Protein AF-D6X297-F1 (afdb_monomer)

Nearest PDB structures (foldseek):
  2a2p-assembly1_A  TM=9.333E-01  e=3.789E-08  Mus musculus
  2a4h-assembly1_A  TM=8.279E-01  e=1.085E-03  Drosophila melanogaster
  4a5p-assembly1_C  TM=3.947E-01  e=4.541E-01  Shigella flexneri 5a

pLDDT: mean 84.59, std 18.72, range [43.25, 98.44]

InterPro domains:
  IPR014912 Selenoprotein F/M domain [PF08806] (31-105)
  IPR036249 Thioredoxin-like superfamily [SSF52833] (21-111)
  IPR038219 Selenoprotein F/M, thioredoxin-like domain superfamily [G3DSA:3.40.30.50] (23-112)
  IPR039992 Selenoprotein F/M [PTHR13077] (7-103)

Radius of gyration: 24.4 Å; Cα contacts (8 Å, |Δi|>4): 158; chains: 1; bounding box: 84×28×59 Å

Sequence (112 aa):
MKICASLLVSCVAFLALASAEAANDSKIARARVESCPSCKLNRLPEVKAFIYEDLPKYDNTEFKKIQGAPPVLLFLNDADEIVEQHSLEKFSRQECNNLLKSKGFNIKNKEL

Structure (mmCIF, N/CA/C/O backbone):
data_AF-D6X297-F1
#
_entry.id   AF-D6X297-F1
#
loop_
_atom_site.group_PDB
_atom_site.id
_atom_site.type_symbol
_atom_site.label_atom_id
_atom_site.label_alt_id
_atom_site.label_comp_id
_atom_site.label_asym_id
_atom_site.label_entity_id
_atom_site.label_seq_id
_atom_site.pdbx_PDB_ins_code
_atom_site.Cartn_x
_atom_site.Cartn_y
_atom_site.Cartn_z
_atom_site.occupancy
_atom_site.B_iso_or_equiv
_atom_site.auth_seq_id
_atom_site.auth_comp_id
_atom_site.auth_asym_id
_atom_site.auth_atom_id
_atom_site.pdbx_PDB_model_num
ATOM 1 N N . MET A 1 1 ? 66.773 -6.725 -42.382 1.00 47.25 1 MET A N 1
ATOM 2 C CA . MET A 1 1 ? 65.898 -5.670 -41.821 1.00 47.25 1 MET A CA 1
ATOM 3 C C . MET A 1 1 ? 64.791 -5.352 -42.814 1.00 47.25 1 MET A C 1
ATOM 5 O O . MET A 1 1 ? 65.109 -4.802 -43.858 1.00 47.25 1 MET A O 1
ATOM 9 N N . LYS A 1 2 ? 63.546 -5.748 -42.511 1.00 44.97 2 LYS A N 1
ATOM 10 C CA . LYS A 1 2 ? 62.269 -5.157 -42.976 1.00 44.97 2 LYS A CA 1
ATOM 11 C C . LYS A 1 2 ? 61.109 -5.949 -42.347 1.00 44.97 2 LYS A C 1
ATOM 13 O O . LYS A 1 2 ? 60.516 -6.831 -42.943 1.00 44.97 2 LYS A O 1
ATOM 18 N N . ILE A 1 3 ? 61.012 -5.729 -41.039 1.00 51.84 3 ILE A N 1
ATOM 19 C CA . ILE A 1 3 ? 59.828 -5.545 -40.191 1.00 51.84 3 ILE A CA 1
ATOM 20 C C . ILE A 1 3 ? 58.490 -6.083 -40.753 1.00 51.84 3 ILE A C 1
ATOM 22 O O . ILE A 1 3 ? 57.949 -5.532 -41.704 1.00 51.84 3 ILE A O 1
ATOM 26 N N . CYS A 1 4 ? 58.005 -7.120 -40.058 1.00 44.53 4 CYS A N 1
ATOM 27 C CA . CYS A 1 4 ? 56.632 -7.458 -39.641 1.00 44.53 4 CYS A CA 1
ATOM 28 C C . CYS A 1 4 ? 55.520 -7.391 -40.703 1.00 44.53 4 CYS A C 1
ATOM 30 O O . CYS A 1 4 ? 55.069 -6.323 -41.092 1.00 44.53 4 CYS A O 1
ATOM 32 N N . ALA A 1 5 ? 55.033 -8.517 -41.230 1.00 43.25 5 ALA A N 1
ATOM 33 C CA . ALA A 1 5 ? 54.221 -9.506 -40.511 1.00 43.25 5 ALA A CA 1
ATOM 34 C C . ALA A 1 5 ? 53.128 -8.845 -39.653 1.00 43.25 5 ALA A C 1
ATOM 36 O O . ALA A 1 5 ? 53.383 -8.455 -38.522 1.00 43.25 5 ALA A O 1
ATOM 37 N N . SER A 1 6 ? 51.927 -8.798 -40.234 1.00 51.31 6 SER A N 1
ATOM 38 C CA . SER A 1 6 ? 50.695 -9.272 -39.593 1.00 51.31 6 SER A CA 1
ATOM 39 C C . SER A 1 6 ? 50.154 -8.473 -38.392 1.00 51.31 6 SER A C 1
ATOM 41 O O . SER A 1 6 ? 50.832 -8.257 -37.402 1.00 51.31 6 SER A O 1
ATOM 43 N N . LEU A 1 7 ? 48.852 -8.168 -38.447 1.00 48.91 7 LEU A N 1
ATOM 44 C CA . LEU A 1 7 ? 48.010 -7.615 -37.370 1.00 48.91 7 LEU A CA 1
ATOM 45 C C . LEU A 1 7 ? 48.150 -6.113 -37.063 1.00 48.91 7 LEU A C 1
ATOM 47 O O . LEU A 1 7 ? 48.500 -5.730 -35.955 1.00 48.91 7 LEU A O 1
ATOM 51 N N . LEU A 1 8 ? 47.726 -5.240 -37.978 1.00 49.09 8 LEU A N 1
ATOM 52 C CA . LEU A 1 8 ? 47.321 -3.871 -37.599 1.00 49.09 8 LEU A CA 1
ATOM 53 C C . LEU A 1 8 ? 46.041 -3.386 -38.308 1.00 49.09 8 LEU A C 1
ATOM 55 O O . LEU A 1 8 ? 45.801 -2.190 -38.410 1.00 49.09 8 LEU A O 1
ATOM 59 N N . VAL A 1 9 ? 45.182 -4.303 -38.772 1.00 52.22 9 VAL A N 1
ATOM 60 C CA . VAL A 1 9 ? 43.873 -3.959 -39.373 1.00 52.22 9 VAL A CA 1
ATOM 61 C C . VAL A 1 9 ? 42.757 -4.852 -38.816 1.00 52.22 9 VAL A C 1
ATOM 63 O O . VAL A 1 9 ? 42.010 -5.469 -39.561 1.00 52.22 9 VAL A O 1
ATOM 66 N N . SER A 1 10 ? 42.656 -4.991 -37.489 1.00 49.59 10 SER A N 1
ATOM 67 C CA . SER A 1 10 ? 41.527 -5.738 -36.894 1.00 49.59 10 SER A CA 1
ATOM 68 C C . SER A 1 10 ? 41.039 -5.255 -35.524 1.00 49.59 10 SER A C 1
ATOM 70 O O . SER A 1 10 ? 40.051 -5.787 -35.030 1.00 49.59 10 SER A O 1
ATOM 72 N N . CYS A 1 11 ? 41.650 -4.244 -34.899 1.00 45.78 11 CYS A N 1
ATOM 73 C CA . CYS A 1 11 ? 41.208 -3.802 -33.566 1.00 45.78 11 CYS A CA 1
ATOM 74 C C . CYS A 1 11 ? 40.098 -2.739 -33.565 1.00 45.78 11 CYS A C 1
ATOM 76 O O . CYS A 1 11 ? 39.732 -2.265 -32.497 1.00 45.78 11 CYS A O 1
ATOM 78 N N . VAL A 1 12 ? 39.534 -2.368 -34.721 1.00 51.66 12 VAL A N 1
ATOM 79 C CA . VAL A 1 12 ? 38.502 -1.310 -34.798 1.00 51.66 12 VAL A CA 1
ATOM 80 C C . VAL A 1 12 ? 37.075 -1.854 -34.974 1.00 51.66 12 VAL A C 1
ATOM 82 O O . VAL A 1 12 ? 36.148 -1.075 -35.139 1.00 51.66 12 VAL A O 1
ATOM 85 N N . ALA A 1 13 ? 36.861 -3.174 -34.933 1.00 53.62 13 ALA A N 1
ATOM 86 C CA . ALA A 1 13 ? 35.568 -3.766 -35.313 1.00 53.62 13 ALA A CA 1
ATOM 87 C C . ALA A 1 13 ? 34.861 -4.606 -34.234 1.00 53.62 13 ALA A C 1
ATOM 89 O O . ALA A 1 13 ? 33.809 -5.163 -34.521 1.00 53.62 13 ALA A O 1
ATOM 90 N N . PHE A 1 14 ? 35.387 -4.716 -33.008 1.00 51.69 14 PHE A N 1
ATOM 91 C CA . PHE A 1 14 ? 34.780 -5.587 -31.985 1.00 51.69 14 PHE A CA 1
ATOM 92 C C . PHE A 1 14 ? 34.786 -5.020 -30.559 1.00 51.69 14 PHE A C 1
ATOM 94 O O . PHE A 1 14 ? 34.788 -5.767 -29.588 1.00 51.69 14 PHE A O 1
ATOM 101 N N . LEU A 1 15 ? 34.686 -3.699 -30.402 1.00 52.53 15 LEU A N 1
ATOM 102 C CA . LEU A 1 15 ? 33.884 -3.187 -29.288 1.00 52.53 15 LEU A CA 1
ATOM 103 C C . LEU A 1 15 ? 32.499 -2.876 -29.843 1.00 52.53 15 LEU A C 1
ATOM 105 O O . LEU A 1 15 ? 32.123 -1.724 -30.040 1.00 52.53 15 LEU A O 1
ATOM 109 N N . ALA A 1 16 ? 31.751 -3.946 -30.128 1.00 57.09 16 ALA A N 1
ATOM 110 C CA . ALA A 1 16 ? 30.306 -3.858 -30.117 1.00 57.09 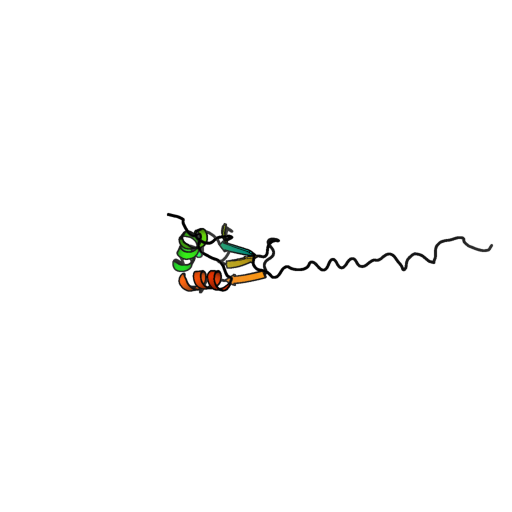16 ALA A CA 1
ATOM 111 C C . ALA A 1 16 ? 29.937 -3.422 -28.699 1.00 57.09 16 ALA A C 1
ATOM 113 O O . ALA A 1 16 ? 29.965 -4.212 -27.754 1.00 57.09 16 ALA A O 1
ATOM 114 N N . LEU A 1 17 ? 29.702 -2.122 -28.556 1.00 58.22 17 LEU A N 1
ATOM 115 C CA . LEU A 1 17 ? 29.014 -1.531 -27.431 1.00 58.22 17 LEU A CA 1
ATOM 116 C C . LEU A 1 17 ? 27.640 -2.201 -27.389 1.00 58.22 17 LEU A C 1
ATOM 118 O O . LEU A 1 17 ? 26.698 -1.766 -28.045 1.00 58.22 17 LEU A O 1
ATOM 122 N N . ALA A 1 18 ? 27.560 -3.320 -26.673 1.00 59.62 18 ALA A N 1
ATOM 123 C CA . ALA A 1 18 ? 26.308 -3.913 -26.260 1.00 59.62 18 ALA A CA 1
ATOM 124 C C . ALA A 1 18 ? 25.723 -2.979 -25.200 1.00 59.62 18 ALA A C 1
ATOM 126 O O . ALA A 1 18 ? 25.808 -3.233 -24.000 1.00 59.62 18 ALA A O 1
ATOM 127 N N . SER A 1 19 ? 25.157 -1.863 -25.652 1.00 59.12 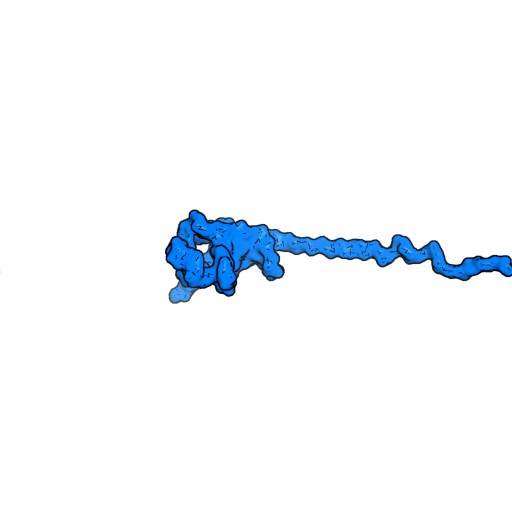19 SER A N 1
ATOM 128 C CA . SER A 1 19 ? 24.097 -1.210 -24.907 1.00 59.12 19 SER A CA 1
ATOM 129 C C . SER A 1 19 ? 22.936 -2.193 -24.929 1.00 59.12 19 SER A C 1
ATOM 131 O O . SER A 1 19 ? 22.103 -2.177 -25.828 1.00 59.12 19 SER A O 1
ATOM 133 N N . ALA A 1 20 ? 22.922 -3.123 -23.973 1.00 60.81 20 ALA A N 1
ATOM 134 C CA . ALA A 1 20 ? 21.667 -3.696 -23.541 1.00 60.81 20 ALA A CA 1
ATOM 135 C C . ALA A 1 20 ? 20.909 -2.514 -22.940 1.00 60.81 20 ALA A C 1
ATOM 137 O O . ALA A 1 20 ? 21.125 -2.142 -21.787 1.00 60.81 20 ALA A O 1
ATOM 138 N N . GLU A 1 21 ? 20.109 -1.846 -23.768 1.00 59.34 21 GLU A N 1
ATOM 139 C CA . GLU A 1 21 ? 19.027 -1.008 -23.288 1.00 59.34 21 GLU A CA 1
ATOM 140 C C . GLU A 1 21 ? 18.159 -1.954 -22.468 1.00 59.34 21 GLU A C 1
ATOM 142 O O . GLU A 1 21 ? 17.345 -2.704 -23.005 1.00 59.34 21 GLU A O 1
ATOM 147 N N . ALA A 1 22 ? 18.434 -2.010 -21.163 1.00 57.69 22 ALA A N 1
ATOM 148 C CA . ALA A 1 22 ? 17.511 -2.556 -20.198 1.00 57.69 22 ALA A CA 1
ATOM 149 C C . ALA A 1 22 ? 16.232 -1.763 -20.433 1.00 57.69 22 ALA A C 1
ATOM 151 O O . ALA A 1 22 ? 16.137 -0.588 -20.069 1.00 57.69 22 ALA A O 1
ATOM 152 N N . ALA A 1 23 ? 15.312 -2.362 -21.185 1.00 55.19 23 ALA A N 1
ATOM 153 C CA . ALA A 1 23 ? 13.976 -1.858 -21.361 1.00 55.19 23 ALA A CA 1
ATOM 154 C C . ALA A 1 23 ? 13.373 -1.898 -19.961 1.00 55.19 23 ALA A C 1
ATOM 156 O O . ALA A 1 23 ? 12.854 -2.926 -19.538 1.00 55.19 23 ALA A O 1
ATOM 157 N N . ASN A 1 24 ? 13.571 -0.813 -19.209 1.00 59.25 24 ASN A N 1
ATOM 158 C CA . ASN A 1 24 ? 12.952 -0.601 -17.917 1.00 59.25 24 ASN A CA 1
ATOM 159 C C . ASN A 1 24 ? 11.458 -0.628 -18.200 1.00 59.25 24 ASN A C 1
ATOM 161 O O . ASN A 1 24 ? 10.896 0.349 -18.707 1.00 59.25 24 ASN A O 1
ATOM 165 N N . ASP A 1 25 ? 10.838 -1.781 -17.966 1.00 64.19 25 ASP A N 1
ATOM 166 C CA . ASP A 1 25 ? 9.403 -1.904 -18.072 1.00 64.19 25 ASP A CA 1
ATOM 167 C C . ASP A 1 25 ? 8.827 -1.010 -16.978 1.00 64.19 25 ASP A C 1
ATOM 169 O O . ASP A 1 25 ? 8.898 -1.305 -15.787 1.00 64.19 25 ASP A O 1
ATOM 173 N N . SER A 1 26 ? 8.353 0.163 -17.388 1.00 80.62 26 SER A N 1
ATOM 174 C CA . SER A 1 26 ? 7.755 1.161 -16.497 1.00 80.62 26 SER A CA 1
ATOM 175 C C . SER A 1 26 ? 6.348 0.758 -16.057 1.00 80.62 26 SER A C 1
ATOM 177 O O . SER A 1 26 ? 5.696 1.475 -15.294 1.00 80.62 26 SER A O 1
ATOM 179 N N . LYS A 1 27 ? 5.853 -0.390 -16.529 1.00 93.75 27 LYS A N 1
ATOM 180 C CA . LYS A 1 27 ? 4.556 -0.917 -16.149 1.00 93.75 27 LYS A CA 1
ATOM 181 C C . LYS A 1 27 ? 4.591 -1.425 -14.712 1.00 93.75 27 LYS A C 1
ATOM 183 O O . LYS A 1 27 ? 5.313 -2.350 -14.357 1.00 93.75 27 LYS A O 1
ATOM 188 N N . ILE A 1 28 ? 3.738 -0.833 -13.886 1.00 96.50 28 ILE A N 1
ATOM 189 C CA . ILE A 1 28 ? 3.521 -1.278 -12.513 1.00 96.50 28 ILE A CA 1
ATOM 190 C C . ILE A 1 28 ? 2.820 -2.640 -12.546 1.00 96.50 28 ILE A C 1
ATOM 192 O O . ILE A 1 28 ? 1.752 -2.786 -13.143 1.00 96.50 28 ILE A O 1
ATOM 196 N N . ALA A 1 29 ? 3.422 -3.622 -11.885 1.00 96.06 29 ALA A N 1
ATOM 197 C CA . ALA A 1 29 ? 2.906 -4.982 -11.770 1.00 96.06 29 ALA A CA 1
ATOM 198 C C . ALA A 1 29 ? 2.553 -5.348 -10.322 1.00 96.06 29 ALA A C 1
ATOM 200 O O . ALA A 1 29 ? 1.591 -6.079 -10.078 1.00 96.06 29 ALA A O 1
ATOM 201 N N . ARG A 1 30 ? 3.319 -4.839 -9.349 1.00 97.19 30 ARG A N 1
ATOM 202 C CA . ARG A 1 30 ? 3.199 -5.187 -7.926 1.00 97.19 30 ARG A CA 1
ATOM 203 C C . ARG A 1 30 ? 3.318 -3.960 -7.035 1.00 97.19 30 ARG A C 1
ATOM 205 O O . ARG A 1 30 ? 3.880 -2.945 -7.437 1.00 97.19 30 ARG A O 1
ATOM 212 N N . ALA A 1 31 ? 2.804 -4.052 -5.812 1.00 98.12 31 ALA A N 1
ATOM 213 C CA . ALA A 1 31 ? 2.999 -3.021 -4.799 1.00 98.12 31 ALA A CA 1
ATOM 214 C C . ALA A 1 31 ? 3.539 -3.619 -3.497 1.00 98.12 31 ALA A C 1
ATOM 216 O O . ALA A 1 31 ? 3.004 -4.593 -2.975 1.00 98.12 31 ALA A O 1
ATOM 217 N N . ARG A 1 32 ? 4.590 -3.028 -2.934 1.00 98.44 32 ARG A N 1
ATOM 218 C CA . ARG A 1 32 ? 5.180 -3.462 -1.667 1.00 98.44 32 ARG A CA 1
ATOM 219 C C . ARG A 1 32 ? 5.155 -2.334 -0.660 1.00 98.44 32 ARG A C 1
ATOM 221 O O . ARG A 1 32 ? 5.673 -1.256 -0.925 1.00 98.44 32 ARG A O 1
ATOM 228 N N . VAL A 1 33 ? 4.609 -2.594 0.521 1.00 98.19 33 VAL A N 1
ATOM 229 C CA . VAL A 1 33 ? 4.803 -1.708 1.666 1.00 98.19 33 VAL A CA 1
ATOM 230 C C . VAL A 1 33 ? 6.016 -2.169 2.456 1.00 98.19 33 VAL A C 1
ATOM 232 O O . VAL A 1 33 ? 6.127 -3.343 2.802 1.00 98.19 33 VAL A O 1
ATOM 235 N N . GLU A 1 34 ? 6.901 -1.240 2.788 1.00 97.44 34 GLU A N 1
ATOM 236 C CA . GLU A 1 34 ? 8.028 -1.461 3.685 1.00 97.44 34 GLU A CA 1
ATOM 237 C C . GLU A 1 34 ? 7.857 -0.643 4.951 1.00 97.44 34 GLU A C 1
ATOM 239 O O . GLU A 1 34 ? 7.606 0.558 4.885 1.00 97.44 34 GLU A O 1
ATOM 244 N N . SER A 1 35 ? 7.966 -1.280 6.118 1.00 96.56 35 SER A N 1
ATOM 245 C CA . SER A 1 35 ? 7.980 -0.546 7.387 1.00 96.56 35 SER A CA 1
ATOM 246 C C . SER A 1 35 ? 8.469 -1.385 8.561 1.00 96.56 35 SER A C 1
ATOM 248 O O . SER A 1 35 ? 8.357 -2.616 8.558 1.00 96.56 35 SER A O 1
ATOM 250 N N . CYS A 1 36 ? 8.928 -0.716 9.621 1.00 94.38 36 CYS A N 1
ATOM 251 C CA . CYS A 1 36 ? 9.086 -1.360 10.919 1.00 94.38 36 CYS A CA 1
ATOM 252 C C . CYS A 1 36 ? 7.706 -1.706 11.510 1.00 94.38 36 CYS A C 1
ATOM 254 O O . CYS A 1 36 ? 6.903 -0.799 11.749 1.00 94.38 36 CYS A O 1
ATOM 256 N N . PRO A 1 37 ? 7.432 -2.980 11.847 1.00 87.75 37 PRO A N 1
ATOM 257 C CA . PRO A 1 37 ? 6.106 -3.417 12.289 1.00 87.75 37 PRO A CA 1
ATOM 258 C C . PRO A 1 37 ? 5.654 -2.795 13.621 1.00 87.75 37 PRO A C 1
ATOM 260 O O . PRO A 1 37 ? 4.454 -2.626 13.829 1.00 87.75 37 PRO A O 1
ATOM 263 N N . SER A 1 38 ? 6.601 -2.448 14.501 1.00 84.06 38 SER A N 1
ATOM 264 C CA . SER A 1 38 ? 6.327 -2.036 15.889 1.00 84.06 38 SER A CA 1
ATOM 265 C C . SER A 1 38 ? 6.900 -0.664 16.268 1.00 84.06 38 SER A C 1
ATOM 267 O O . SER A 1 38 ? 6.766 -0.246 17.415 1.00 84.06 38 SER A O 1
ATOM 269 N N . CYS A 1 39 ? 7.532 0.046 15.327 1.00 85.62 39 CYS A N 1
ATOM 270 C CA . CYS A 1 39 ? 8.137 1.356 15.577 1.00 85.62 39 CYS A CA 1
ATOM 271 C C . CYS A 1 39 ? 7.128 2.485 15.280 1.00 85.62 39 CYS A C 1
ATOM 273 O O . CYS A 1 39 ? 6.098 2.620 15.942 1.00 85.62 39 CYS A O 1
ATOM 275 N N . LYS A 1 40 ? 7.402 3.286 14.239 1.00 80.88 40 LYS A N 1
ATOM 276 C CA . LYS A 1 40 ? 6.585 4.422 13.798 1.00 80.88 40 LYS A CA 1
ATOM 277 C C . LYS A 1 40 ? 5.130 4.047 13.508 1.00 80.88 40 LYS A C 1
ATOM 279 O O . LYS A 1 40 ? 4.246 4.853 13.771 1.00 80.88 40 LYS A O 1
ATOM 284 N N . LEU A 1 41 ? 4.875 2.820 13.049 1.00 88.81 41 LEU A N 1
ATOM 285 C CA . LEU A 1 41 ? 3.534 2.350 12.700 1.00 88.81 41 LEU A CA 1
ATOM 286 C C . LEU A 1 41 ? 2.537 2.409 13.868 1.00 88.81 41 LEU A C 1
ATOM 288 O O . LEU A 1 41 ? 1.354 2.645 13.657 1.00 88.81 41 LEU A O 1
ATOM 292 N N . ASN A 1 42 ? 3.002 2.248 15.113 1.00 89.25 42 ASN A N 1
ATOM 293 C CA . ASN A 1 42 ? 2.131 2.338 16.290 1.00 89.25 42 ASN A CA 1
ATOM 294 C C . ASN A 1 42 ? 1.602 3.759 16.543 1.00 89.25 42 ASN A C 1
ATOM 296 O O . ASN A 1 42 ? 0.596 3.912 17.225 1.00 89.25 42 ASN A O 1
ATOM 300 N N . ARG A 1 43 ? 2.254 4.788 15.985 1.00 92.31 43 ARG A N 1
ATOM 301 C CA . ARG A 1 43 ? 1.802 6.188 16.045 1.00 92.31 43 ARG A CA 1
ATOM 302 C C . ARG A 1 43 ? 0.955 6.591 14.832 1.00 92.31 43 ARG A C 1
ATOM 304 O O . ARG A 1 43 ? 0.454 7.706 14.799 1.00 92.31 43 ARG A O 1
ATOM 311 N N . LEU A 1 44 ? 0.809 5.699 13.850 1.00 95.00 44 LEU A N 1
ATOM 312 C CA . LEU A 1 44 ? 0.088 5.916 12.596 1.00 95.00 44 LEU A CA 1
ATOM 313 C C . LEU A 1 44 ? -1.020 4.855 12.463 1.00 95.00 44 LEU A C 1
ATOM 315 O O . LEU A 1 44 ? -0.891 3.931 11.656 1.00 95.00 44 LEU A O 1
ATOM 319 N N . PRO A 1 45 ? -2.091 4.934 13.279 1.00 95.19 45 PRO A N 1
ATOM 320 C CA . PRO A 1 45 ? -3.109 3.886 13.359 1.00 95.19 45 PRO A CA 1
ATOM 321 C C . PRO A 1 45 ? -3.823 3.652 12.024 1.00 95.19 45 PRO A C 1
ATOM 323 O O . PRO A 1 45 ? -4.125 2.511 11.691 1.00 95.19 45 PRO A O 1
ATOM 326 N N . GLU A 1 46 ? -4.027 4.703 11.229 1.00 97.44 46 GLU A N 1
ATOM 327 C CA . GLU A 1 46 ? -4.653 4.595 9.91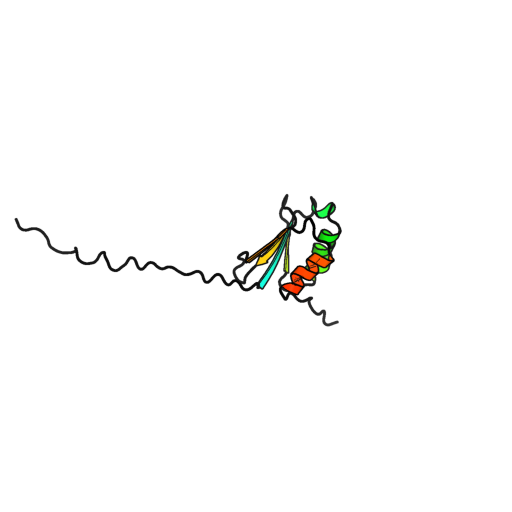1 1.00 97.44 46 GLU A CA 1
ATOM 328 C C . GLU A 1 46 ? -3.791 3.821 8.909 1.00 97.44 46 GLU A C 1
ATOM 330 O O . GLU A 1 46 ? -4.264 2.883 8.267 1.00 97.44 46 GLU A O 1
ATOM 335 N N . VAL A 1 47 ? -2.501 4.159 8.824 1.00 96.81 47 VAL A N 1
ATOM 336 C CA . VAL A 1 47 ? -1.531 3.456 7.972 1.00 96.81 47 VAL A CA 1
ATOM 337 C C . VAL A 1 47 ? -1.360 2.012 8.442 1.00 96.81 47 VAL A C 1
ATOM 339 O O . VAL A 1 47 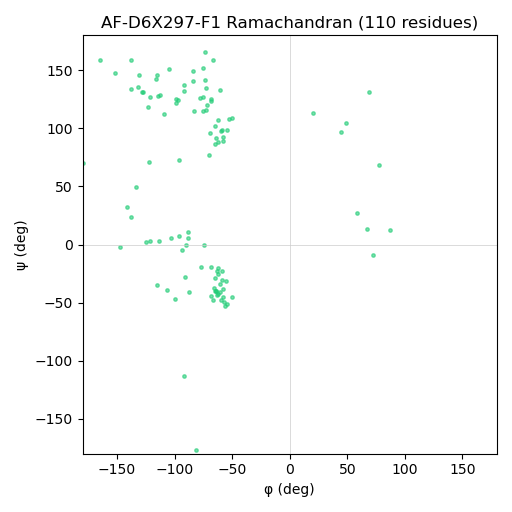? -1.303 1.091 7.630 1.00 96.81 47 VAL A O 1
ATOM 342 N N . LYS A 1 48 ? -1.327 1.789 9.761 1.00 96.25 48 LYS A N 1
ATOM 343 C CA . LYS A 1 48 ? -1.273 0.449 10.351 1.00 96.25 48 LYS A CA 1
ATOM 344 C C . LYS A 1 48 ? -2.490 -0.385 9.950 1.00 96.25 48 LYS A C 1
ATOM 346 O O . LYS A 1 48 ? -2.316 -1.520 9.514 1.00 96.25 48 LYS A O 1
ATOM 351 N N . ALA A 1 49 ? -3.693 0.173 10.062 1.00 97.00 49 ALA A N 1
ATOM 352 C CA . ALA A 1 49 ? -4.921 -0.506 9.663 1.00 97.00 49 ALA A CA 1
ATOM 353 C C . ALA A 1 49 ? -4.928 -0.812 8.159 1.00 97.00 49 ALA A C 1
ATOM 355 O O . ALA A 1 49 ? -5.231 -1.936 7.772 1.00 97.00 49 ALA A O 1
ATOM 356 N N . PHE A 1 50 ? -4.497 0.130 7.313 1.00 97.75 50 PHE A N 1
ATOM 357 C CA . PHE A 1 50 ? -4.313 -0.129 5.883 1.00 97.75 50 PHE A CA 1
ATOM 358 C C . PHE A 1 50 ? -3.391 -1.336 5.632 1.00 97.75 50 PHE A C 1
ATOM 360 O O . PHE A 1 50 ? -3.782 -2.263 4.929 1.00 97.75 50 PHE A O 1
ATOM 367 N N . ILE A 1 51 ? -2.201 -1.367 6.242 1.00 96.94 51 ILE A N 1
ATOM 368 C CA . ILE A 1 51 ? -1.204 -2.428 6.016 1.00 96.94 51 ILE A CA 1
ATOM 369 C C . ILE A 1 51 ? -1.700 -3.805 6.466 1.00 96.94 51 ILE A C 1
ATOM 371 O O . ILE A 1 51 ? -1.460 -4.792 5.775 1.00 96.94 51 ILE A O 1
ATOM 375 N N . TYR A 1 52 ? -2.345 -3.897 7.631 1.00 96.44 52 TYR A N 1
ATOM 376 C CA . TYR A 1 52 ? -2.717 -5.193 8.207 1.00 96.44 52 TYR A CA 1
ATOM 377 C C . TYR A 1 52 ? -4.109 -5.677 7.798 1.00 96.44 52 TYR A C 1
ATOM 379 O O . TYR A 1 52 ? -4.334 -6.885 7.772 1.00 96.44 52 TYR A O 1
ATOM 387 N N . GLU A 1 53 ? -5.038 -4.774 7.486 1.00 96.94 53 GLU A N 1
ATOM 388 C CA . GLU A 1 53 ? -6.424 -5.140 7.185 1.00 96.94 53 GLU A CA 1
ATOM 389 C C . GLU A 1 53 ? -6.757 -5.029 5.699 1.00 96.94 53 GLU A C 1
ATOM 391 O O . GLU A 1 53 ? -7.504 -5.863 5.194 1.00 96.94 53 GLU A O 1
ATOM 396 N N . ASP A 1 54 ? -6.255 -4.011 4.994 1.00 97.12 54 ASP A N 1
ATOM 397 C CA . ASP A 1 54 ? -6.671 -3.736 3.612 1.00 97.12 54 ASP A CA 1
ATOM 398 C C . ASP A 1 54 ? -5.685 -4.251 2.580 1.00 97.12 54 ASP A C 1
ATOM 400 O O . ASP A 1 54 ? -6.104 -4.917 1.638 1.00 97.12 54 ASP A O 1
ATOM 404 N N . LEU A 1 55 ? -4.390 -3.992 2.767 1.00 97.25 55 LEU A N 1
ATOM 405 C CA . LEU A 1 55 ? -3.341 -4.421 1.848 1.00 97.25 55 LEU A CA 1
ATOM 406 C C . LEU A 1 55 ? -3.446 -5.922 1.508 1.00 97.25 55 LEU A C 1
ATOM 408 O O . LEU A 1 55 ? -3.448 -6.233 0.324 1.00 97.25 55 LEU A O 1
ATOM 412 N N . PRO A 1 56 ? -3.663 -6.863 2.458 1.00 96.81 56 PRO A N 1
ATOM 413 C CA . PRO A 1 56 ? -3.767 -8.291 2.130 1.00 96.81 56 PRO A CA 1
ATOM 414 C C . PRO A 1 56 ? -4.939 -8.646 1.201 1.00 96.81 56 PRO A C 1
ATOM 416 O O . PRO A 1 56 ? -4.931 -9.711 0.570 1.00 96.81 56 PRO A O 1
ATOM 419 N N . LYS A 1 57 ? -5.950 -7.771 1.124 1.00 96.31 57 LYS A N 1
ATOM 420 C CA . LYS A 1 57 ? -7.124 -7.943 0.267 1.00 96.31 57 LYS A CA 1
ATOM 421 C C . LYS A 1 57 ? -6.826 -7.619 -1.194 1.00 96.31 57 LYS A C 1
ATOM 423 O O . LYS A 1 57 ? -7.594 -8.060 -2.036 1.00 96.31 57 LYS A O 1
ATOM 428 N N . TYR A 1 58 ? -5.766 -6.879 -1.511 1.00 96.44 58 TYR A N 1
ATOM 429 C CA . TYR A 1 58 ? -5.389 -6.601 -2.896 1.00 96.44 58 TYR A CA 1
ATOM 430 C C . TYR A 1 58 ? -4.552 -7.744 -3.483 1.00 96.44 58 TYR A C 1
ATOM 432 O O . TYR A 1 58 ? -3.824 -8.449 -2.772 1.00 96.44 58 TYR A O 1
ATOM 440 N N . ASP A 1 59 ? -4.680 -7.953 -4.791 1.00 94.88 59 ASP A N 1
ATOM 441 C CA . ASP A 1 59 ? -3.783 -8.827 -5.548 1.00 94.88 59 ASP A CA 1
ATOM 442 C C . ASP A 1 59 ? -2.430 -8.161 -5.777 1.00 94.88 59 ASP A C 1
ATOM 444 O O . ASP A 1 59 ? -2.336 -6.939 -5.854 1.00 94.88 59 ASP A O 1
ATOM 448 N N . ASN A 1 60 ? -1.373 -8.966 -5.904 1.00 95.50 60 ASN A N 1
ATOM 449 C CA . ASN A 1 60 ? -0.026 -8.484 -6.229 1.00 95.50 60 ASN A CA 1
ATOM 450 C C . ASN A 1 60 ? 0.542 -7.453 -5.234 1.00 95.50 60 ASN A C 1
ATOM 452 O O . ASN A 1 60 ? 1.395 -6.637 -5.593 1.00 95.50 60 ASN A O 1
ATOM 456 N N . THR A 1 61 ? 0.095 -7.502 -3.974 1.00 97.56 61 THR A N 1
ATOM 457 C CA . THR A 1 61 ? 0.599 -6.641 -2.901 1.00 97.56 61 THR A CA 1
ATOM 458 C C . THR A 1 61 ? 1.301 -7.411 -1.789 1.00 97.56 61 THR A C 1
ATOM 460 O O . THR A 1 61 ? 0.827 -8.466 -1.368 1.00 97.56 61 THR A O 1
ATOM 463 N N . GLU A 1 62 ? 2.380 -6.849 -1.247 1.00 97.38 62 GLU A N 1
ATOM 464 C CA . GLU A 1 62 ? 3.173 -7.440 -0.163 1.00 97.38 62 GLU A CA 1
ATOM 465 C C . GLU A 1 62 ? 3.434 -6.423 0.962 1.00 97.38 62 GLU A C 1
ATOM 467 O O . GLU A 1 62 ? 3.645 -5.239 0.704 1.00 97.38 62 GLU A O 1
ATOM 472 N N . PHE A 1 63 ? 3.490 -6.882 2.218 1.00 97.69 63 PHE A N 1
ATOM 473 C CA . PHE A 1 63 ? 4.071 -6.112 3.322 1.00 97.69 63 PHE A CA 1
ATOM 474 C C . PHE A 1 63 ? 5.403 -6.718 3.776 1.00 97.69 63 PHE A C 1
ATOM 476 O O . PHE A 1 63 ? 5.436 -7.785 4.394 1.00 97.69 63 PHE A O 1
ATOM 483 N N . LYS A 1 64 ? 6.499 -5.996 3.541 1.00 97.19 64 LYS A N 1
ATOM 484 C CA . LYS A 1 64 ? 7.842 -6.360 3.989 1.00 97.19 64 LYS A CA 1
ATOM 485 C C . LYS A 1 64 ? 8.213 -5.612 5.267 1.00 97.19 64 LYS A C 1
ATOM 487 O O . LYS A 1 64 ? 8.263 -4.385 5.333 1.00 97.19 64 LYS A O 1
ATOM 492 N N . LYS A 1 65 ? 8.526 -6.382 6.305 1.00 95.88 65 LYS A N 1
ATOM 493 C CA . LYS A 1 65 ? 8.922 -5.855 7.615 1.00 95.88 65 LYS A CA 1
ATOM 494 C C . LYS A 1 65 ? 10.409 -5.516 7.603 1.00 95.88 65 LYS A C 1
ATOM 496 O O . LYS A 1 65 ? 11.238 -6.418 7.514 1.00 95.88 65 LYS A O 1
ATOM 501 N N . ILE A 1 66 ? 10.745 -4.237 7.739 1.00 95.38 66 ILE A N 1
ATOM 502 C CA . ILE A 1 66 ? 12.134 -3.762 7.795 1.00 95.38 66 ILE A CA 1
ATOM 503 C C . ILE A 1 66 ? 12.333 -2.989 9.094 1.00 95.38 66 ILE A C 1
ATOM 505 O O . ILE A 1 66 ? 11.674 -1.982 9.343 1.00 95.38 66 ILE A O 1
ATOM 509 N N . GLN A 1 67 ? 13.229 -3.474 9.952 1.00 94.00 67 GLN A N 1
ATOM 510 C CA . GLN A 1 67 ? 13.487 -2.854 11.253 1.00 94.00 67 GLN A CA 1
ATOM 511 C C . GLN A 1 67 ? 13.988 -1.415 11.076 1.00 94.00 67 GLN A C 1
ATOM 513 O O . GLN A 1 67 ? 14.852 -1.150 10.248 1.00 94.00 67 GLN A O 1
ATOM 518 N N . GLY A 1 68 ? 13.418 -0.475 11.833 1.00 91.38 68 GLY A N 1
ATOM 519 C CA . GLY A 1 68 ? 13.762 0.951 11.764 1.00 91.38 68 GLY A CA 1
ATOM 520 C C . GLY A 1 68 ? 13.277 1.715 10.521 1.00 91.38 68 GLY A C 1
ATOM 521 O O . GLY A 1 68 ? 13.350 2.942 10.524 1.00 91.38 68 GLY A O 1
ATOM 522 N N . ALA A 1 69 ? 12.740 1.046 9.494 1.00 93.56 69 ALA A N 1
ATOM 523 C CA . ALA A 1 69 ? 12.307 1.721 8.271 1.00 93.56 69 ALA A CA 1
ATOM 524 C C . ALA A 1 69 ? 11.006 2.530 8.471 1.00 93.56 69 ALA A C 1
ATOM 526 O O . ALA A 1 69 ? 10.090 2.065 9.170 1.00 93.56 69 ALA A O 1
ATOM 527 N N . PRO A 1 70 ? 10.889 3.723 7.855 1.00 94.81 70 PRO A N 1
ATOM 528 C CA . PRO A 1 70 ? 9.625 4.452 7.785 1.00 94.81 70 PRO A CA 1
ATOM 529 C C . PRO A 1 70 ? 8.607 3.690 6.919 1.00 94.81 70 PRO A C 1
ATOM 531 O O . PRO A 1 70 ? 9.004 2.839 6.129 1.00 94.81 70 PRO A O 1
ATOM 534 N N . PRO A 1 71 ? 7.296 3.951 7.063 1.00 96.62 71 PRO A N 1
ATOM 535 C CA . PRO A 1 71 ? 6.284 3.341 6.210 1.00 96.62 71 PRO A CA 1
ATOM 536 C C . PRO A 1 71 ? 6.320 3.936 4.799 1.00 96.62 71 PRO A C 1
ATOM 538 O O . PRO A 1 71 ? 6.042 5.121 4.606 1.00 96.62 71 PRO A O 1
ATOM 541 N N . VAL A 1 72 ? 6.645 3.103 3.817 1.00 97.88 72 VAL A N 1
ATOM 542 C CA . VAL A 1 72 ? 6.771 3.486 2.407 1.00 97.88 72 VAL A CA 1
ATOM 543 C C . VAL A 1 72 ? 6.000 2.500 1.538 1.00 97.88 72 VAL A C 1
ATOM 545 O O . VAL A 1 72 ? 6.109 1.295 1.745 1.00 97.88 72 VAL A O 1
ATOM 548 N N . LEU A 1 73 ? 5.247 3.004 0.560 1.00 98.31 73 LEU A N 1
ATOM 549 C CA . LEU A 1 73 ? 4.631 2.216 -0.505 1.00 98.31 73 LEU A CA 1
ATOM 550 C C . LEU A 1 73 ? 5.489 2.310 -1.769 1.00 98.31 73 LEU A C 1
ATOM 552 O O . LEU A 1 73 ? 5.772 3.406 -2.248 1.00 98.31 73 LEU A O 1
ATOM 556 N N . LEU A 1 74 ? 5.884 1.159 -2.298 1.00 98.38 74 LEU A N 1
ATOM 557 C CA . LEU A 1 74 ? 6.675 1.000 -3.512 1.00 98.38 74 LEU A CA 1
ATOM 558 C C . LEU A 1 74 ? 5.809 0.349 -4.585 1.00 98.38 74 LEU A C 1
ATOM 560 O O . LEU A 1 74 ? 5.220 -0.701 -4.337 1.00 98.38 74 LEU A O 1
ATOM 564 N N . PHE A 1 75 ? 5.760 0.938 -5.771 1.00 98.06 75 PHE A N 1
ATOM 565 C CA . PHE A 1 75 ? 5.213 0.307 -6.964 1.00 98.06 75 PHE A CA 1
ATOM 566 C C . PHE A 1 75 ? 6.362 -0.284 -7.772 1.00 98.06 75 PHE A C 1
ATOM 568 O O . PHE A 1 75 ? 7.324 0.412 -8.098 1.00 98.06 75 PHE A O 1
ATOM 575 N N . LEU A 1 76 ? 6.260 -1.578 -8.046 1.00 97.31 76 LEU A N 1
ATOM 576 C CA . LEU A 1 76 ? 7.303 -2.393 -8.648 1.00 97.31 76 LEU A CA 1
ATOM 577 C C . LEU A 1 76 ? 6.847 -2.892 -10.018 1.00 97.31 76 LEU A C 1
ATOM 579 O O . LEU A 1 76 ? 5.659 -3.189 -10.204 1.00 97.31 76 LEU A O 1
ATOM 583 N N . ASN A 1 77 ? 7.782 -3.022 -10.952 1.00 95.81 77 ASN A N 1
ATOM 584 C CA . ASN A 1 77 ? 7.536 -3.712 -12.216 1.00 95.81 77 ASN A CA 1
ATOM 585 C C . ASN A 1 77 ? 7.645 -5.242 -12.061 1.00 95.81 77 ASN A C 1
ATOM 587 O O . ASN A 1 77 ? 7.827 -5.781 -10.960 1.00 95.81 77 ASN A O 1
ATOM 591 N N . ASP A 1 78 ? 7.510 -5.963 -13.173 1.00 94.56 78 ASP A N 1
ATOM 592 C CA . ASP A 1 78 ? 7.617 -7.425 -13.190 1.00 94.56 78 ASP A CA 1
ATOM 593 C C . ASP A 1 78 ? 9.016 -7.920 -12.755 1.00 94.56 78 ASP A C 1
ATOM 595 O O . ASP A 1 78 ? 9.126 -8.997 -12.169 1.00 94.56 78 ASP A O 1
ATOM 599 N N . ALA A 1 79 ? 10.063 -7.101 -12.912 1.00 94.38 79 ALA A N 1
ATOM 600 C CA . ALA A 1 79 ? 11.446 -7.394 -12.525 1.00 94.38 79 ALA A CA 1
ATOM 601 C C . ALA A 1 79 ? 11.816 -7.006 -11.073 1.00 94.38 79 ALA A C 1
ATOM 603 O O . ALA A 1 79 ? 12.993 -7.053 -10.721 1.00 94.38 79 ALA A O 1
ATOM 604 N N . ASP A 1 80 ? 10.844 -6.650 -10.217 1.00 93.69 80 ASP A N 1
ATOM 605 C CA . ASP A 1 80 ? 11.070 -6.160 -8.835 1.00 93.69 80 ASP A CA 1
ATOM 606 C C . ASP A 1 80 ? 11.767 -4.787 -8.748 1.00 93.69 80 ASP A C 1
ATOM 608 O O . ASP A 1 80 ? 12.198 -4.366 -7.670 1.00 93.69 80 ASP A O 1
ATOM 612 N N . GLU A 1 81 ? 11.850 -4.048 -9.852 1.00 95.19 81 GLU A N 1
ATOM 613 C CA . GLU A 1 81 ? 12.450 -2.716 -9.876 1.00 95.19 81 GLU A CA 1
ATOM 614 C C . GLU A 1 81 ? 11.428 -1.659 -9.450 1.00 95.19 81 GLU A C 1
ATOM 616 O O . GLU A 1 81 ? 10.247 -1.725 -9.799 1.00 95.19 81 GLU A O 1
ATOM 621 N N . ILE A 1 82 ? 11.880 -0.665 -8.682 1.00 96.00 82 ILE A N 1
ATOM 622 C CA . ILE A 1 82 ? 11.025 0.413 -8.180 1.00 96.00 82 ILE A CA 1
ATOM 623 C C . ILE A 1 82 ? 10.715 1.385 -9.316 1.00 96.00 82 ILE A C 1
ATOM 625 O O . ILE A 1 82 ? 11.595 2.101 -9.787 1.00 96.00 82 ILE A O 1
ATOM 629 N N . VAL A 1 83 ? 9.441 1.449 -9.692 1.00 96.31 83 VAL A N 1
ATOM 630 C CA . VAL A 1 83 ? 8.912 2.419 -10.658 1.00 96.31 83 VAL A CA 1
ATOM 631 C C . VAL A 1 83 ? 8.505 3.711 -9.948 1.00 96.31 83 VAL A C 1
ATOM 633 O O . VAL A 1 83 ? 8.752 4.806 -10.447 1.00 96.31 83 VAL A O 1
ATOM 636 N N . GLU A 1 84 ? 7.884 3.602 -8.770 1.00 96.06 84 GLU A N 1
ATOM 637 C CA . GLU A 1 84 ? 7.360 4.752 -8.026 1.00 96.06 84 GLU A CA 1
ATOM 638 C C . GLU A 1 84 ? 7.349 4.484 -6.516 1.00 96.06 84 GLU A C 1
ATOM 640 O O . GLU A 1 84 ? 7.157 3.353 -6.070 1.00 96.06 84 GLU A O 1
ATOM 645 N N . GLN A 1 85 ? 7.546 5.533 -5.714 1.00 97.31 85 GLN A N 1
ATOM 646 C CA . GLN A 1 85 ? 7.665 5.442 -4.260 1.00 97.31 85 GLN A CA 1
ATOM 647 C C . GLN A 1 85 ? 6.891 6.568 -3.564 1.00 97.31 85 GLN A C 1
ATOM 649 O O . GLN A 1 85 ? 7.053 7.739 -3.901 1.00 97.31 85 GLN A O 1
ATOM 654 N N . HIS A 1 86 ? 6.125 6.219 -2.524 1.00 97.94 86 HIS A N 1
ATOM 655 C CA . HIS A 1 86 ? 5.370 7.160 -1.688 1.00 97.94 86 HIS A CA 1
ATOM 656 C C . HIS A 1 86 ? 5.648 6.946 -0.201 1.00 97.94 86 HIS A C 1
ATOM 658 O O . HIS A 1 86 ? 5.550 5.828 0.304 1.00 97.94 86 HIS A O 1
ATOM 664 N N . SER A 1 87 ? 5.948 8.022 0.530 1.00 97.06 87 SER A N 1
ATOM 665 C CA . SER A 1 87 ? 5.989 7.985 1.999 1.00 97.06 87 SER A CA 1
ATOM 666 C C . SER A 1 87 ? 4.572 8.022 2.559 1.00 97.06 87 SER A C 1
ATOM 668 O O . SER A 1 87 ? 3.822 8.944 2.254 1.00 97.06 87 SER A O 1
ATOM 670 N N . LEU A 1 88 ? 4.217 7.066 3.416 1.00 96.88 88 LEU A N 1
ATOM 671 C CA . LEU A 1 88 ? 2.867 6.958 3.976 1.00 96.88 88 LEU A CA 1
ATOM 672 C C . LEU A 1 88 ? 2.686 7.734 5.289 1.00 96.88 88 L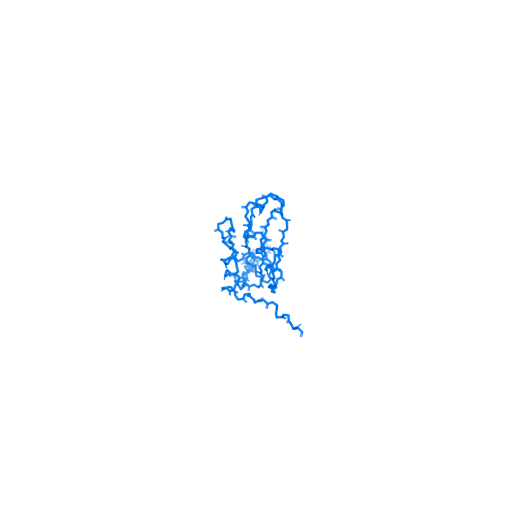EU A C 1
ATOM 674 O O . LEU A 1 88 ? 1.596 7.732 5.845 1.00 96.88 88 LEU A O 1
ATOM 678 N N . GLU A 1 89 ? 3.718 8.410 5.811 1.00 94.38 89 GLU A N 1
ATOM 679 C CA . GLU A 1 89 ? 3.672 9.047 7.144 1.00 94.38 89 GLU A CA 1
ATOM 680 C C . GLU A 1 89 ? 2.559 10.098 7.310 1.00 94.38 89 GLU A C 1
ATOM 682 O O . GLU A 1 89 ? 2.157 10.379 8.438 1.00 94.38 89 GLU A O 1
ATOM 687 N N . LYS A 1 90 ? 2.071 10.677 6.207 1.00 94.62 90 LYS A N 1
ATOM 688 C CA . LYS A 1 90 ? 1.014 11.703 6.191 1.00 94.62 90 LYS A CA 1
ATOM 689 C C . LYS A 1 90 ? -0.293 11.236 5.547 1.00 94.62 90 LYS A C 1
ATOM 691 O O . LYS A 1 90 ? -1.196 12.048 5.396 1.00 94.62 90 LYS A O 1
ATOM 696 N N . PHE A 1 91 ? -0.372 9.972 5.143 1.00 96.69 91 PHE A N 1
ATOM 697 C CA . PHE A 1 91 ? -1.522 9.438 4.426 1.00 96.69 91 PHE A CA 1
ATOM 698 C C . PHE A 1 91 ? -2.528 8.840 5.407 1.00 96.69 91 PHE A C 1
ATOM 700 O O . PHE A 1 91 ? -2.167 8.099 6.326 1.00 96.69 91 PHE A O 1
ATOM 707 N N . SER A 1 92 ? -3.802 9.122 5.169 1.00 97.81 92 SER A N 1
ATOM 708 C CA . SER A 1 92 ? -4.916 8.412 5.789 1.00 97.81 92 SER A CA 1
ATOM 709 C C . SER A 1 92 ? -5.089 7.014 5.188 1.00 97.81 92 SER A C 1
ATOM 711 O O . SER A 1 92 ? -4.591 6.692 4.102 1.00 97.81 92 SER A O 1
ATOM 713 N N . ARG A 1 93 ? -5.872 6.165 5.865 1.00 98.06 93 ARG A N 1
ATOM 714 C CA . ARG A 1 93 ? -6.204 4.814 5.377 1.00 98.06 93 ARG A CA 1
ATOM 715 C C . ARG A 1 93 ? -6.886 4.872 4.007 1.00 98.06 93 ARG A C 1
ATOM 717 O O . ARG A 1 93 ? -6.631 4.029 3.145 1.00 98.06 93 ARG A O 1
ATOM 724 N N . GLN A 1 94 ? -7.753 5.863 3.805 1.00 97.94 94 GLN A N 1
ATOM 725 C CA . GLN A 1 94 ? -8.477 6.056 2.552 1.00 97.94 94 GLN A CA 1
ATOM 726 C C . GLN A 1 94 ? -7.537 6.479 1.420 1.00 97.94 94 GLN A C 1
ATOM 728 O O . GLN A 1 94 ? -7.623 5.918 0.328 1.00 97.94 94 GLN A O 1
ATOM 733 N N . GLU A 1 95 ? -6.614 7.408 1.671 1.00 98.19 95 GLU A N 1
ATOM 734 C CA . GLU A 1 95 ? -5.641 7.844 0.662 1.00 98.19 95 GLU A CA 1
ATOM 735 C C . GLU A 1 95 ? -4.705 6.705 0.243 1.00 98.19 95 GLU A C 1
ATOM 737 O O . GLU A 1 95 ? -4.469 6.527 -0.951 1.00 98.19 95 GLU A O 1
ATOM 742 N N . CYS A 1 96 ? -4.257 5.867 1.185 1.00 98.12 96 CYS A N 1
ATOM 743 C CA . CYS A 1 96 ? -3.477 4.663 0.875 1.00 98.12 96 CYS A CA 1
ATOM 744 C C . CYS A 1 96 ? -4.229 3.701 -0.064 1.00 98.12 96 CYS A C 1
ATOM 746 O O . CYS A 1 96 ? -3.673 3.213 -1.048 1.00 98.12 96 CYS A O 1
ATOM 748 N N . ASN A 1 97 ? -5.513 3.446 0.209 1.00 98.06 97 ASN A N 1
ATOM 749 C CA . ASN A 1 97 ? -6.353 2.615 -0.658 1.00 98.06 97 ASN A CA 1
ATOM 750 C C . ASN A 1 97 ? -6.570 3.263 -2.035 1.00 98.06 97 ASN A C 1
ATOM 752 O O . ASN A 1 97 ? -6.558 2.574 -3.055 1.00 98.06 97 ASN A O 1
ATOM 756 N N . ASN A 1 98 ? -6.763 4.582 -2.078 1.00 97.75 98 ASN A N 1
ATOM 757 C CA . ASN A 1 98 ? -6.941 5.314 -3.328 1.00 97.75 98 ASN A CA 1
ATOM 758 C C . ASN A 1 98 ? -5.677 5.281 -4.193 1.00 97.75 98 ASN A C 1
ATOM 760 O O . ASN A 1 98 ? -5.801 5.125 -5.405 1.00 97.75 98 ASN A O 1
ATOM 764 N N . LEU A 1 99 ? -4.483 5.355 -3.590 1.00 97.12 99 LEU A N 1
ATOM 765 C CA . LEU A 1 99 ? -3.217 5.178 -4.306 1.00 97.12 99 LEU A CA 1
ATOM 766 C C . LEU A 1 99 ? -3.182 3.834 -5.039 1.00 97.12 99 LEU A C 1
ATOM 768 O O . LEU A 1 99 ? -2.986 3.822 -6.251 1.00 97.12 99 LEU A O 1
ATOM 772 N N . LEU A 1 100 ? -3.448 2.721 -4.346 1.00 97.44 100 LEU A N 1
ATOM 773 C CA . LEU A 1 100 ? -3.501 1.398 -4.980 1.00 97.44 100 LEU A CA 1
ATOM 774 C C . LEU A 1 100 ? -4.528 1.343 -6.123 1.00 97.44 100 LEU A C 1
ATOM 776 O O . LEU A 1 100 ? -4.189 0.960 -7.243 1.00 97.44 100 LEU A O 1
ATOM 780 N N . LYS A 1 101 ? -5.762 1.797 -5.880 1.00 96.69 101 LYS A N 1
ATOM 781 C CA . LYS A 1 101 ? -6.824 1.796 -6.901 1.00 96.69 101 LYS A CA 1
ATOM 782 C C . LYS A 1 101 ? -6.462 2.641 -8.122 1.00 96.69 101 LYS A C 1
ATOM 784 O O . LYS A 1 101 ? -6.692 2.213 -9.247 1.00 96.69 101 LYS A O 1
ATOM 789 N N . SER A 1 102 ? -5.850 3.810 -7.916 1.00 96.31 102 SER A N 1
ATOM 790 C CA . SER A 1 10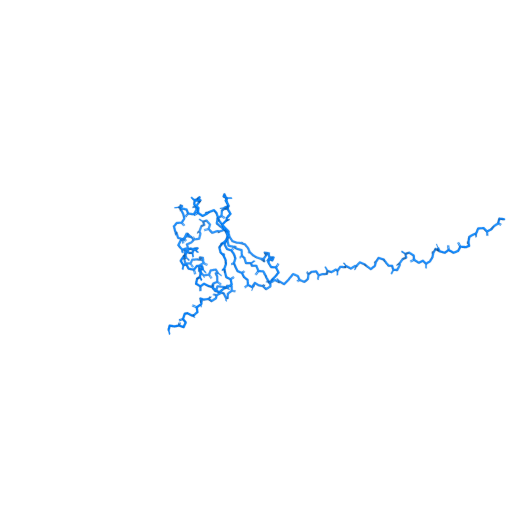2 ? -5.408 4.697 -9.003 1.00 96.31 102 SER A CA 1
ATOM 791 C C . SER A 1 102 ? -4.341 4.072 -9.904 1.00 96.31 102 SER A C 1
ATOM 793 O O . SER A 1 102 ? -4.214 4.471 -11.058 1.00 96.31 102 SER A O 1
ATOM 795 N N . LYS A 1 103 ? -3.601 3.076 -9.398 1.00 95.94 103 LYS A N 1
ATOM 796 C CA . LYS A 1 103 ? -2.620 2.297 -10.166 1.00 95.94 103 LYS A CA 1
ATOM 797 C C . LYS A 1 103 ? -3.190 0.978 -10.701 1.00 95.94 103 LYS A C 1
ATOM 799 O O . LYS A 1 103 ? -2.445 0.180 -11.253 1.00 95.94 103 LYS A O 1
ATOM 804 N N . GLY A 1 104 ? -4.499 0.750 -10.562 1.00 95.19 104 GLY A N 1
ATOM 805 C CA . GLY A 1 104 ? -5.195 -0.410 -11.123 1.00 95.19 104 GLY A CA 1
ATOM 806 C C . GLY A 1 104 ? -5.192 -1.664 -10.246 1.00 95.19 104 GLY A C 1
ATOM 807 O O . GLY A 1 104 ? -5.554 -2.735 -10.728 1.00 95.19 104 GLY A O 1
ATOM 808 N N . PHE A 1 105 ? -4.812 -1.561 -8.968 1.00 95.88 105 PHE A N 1
ATOM 809 C CA . PHE A 1 105 ? -4.893 -2.692 -8.041 1.00 95.88 105 PHE A CA 1
ATOM 810 C C . PHE A 1 105 ? -6.341 -2.931 -7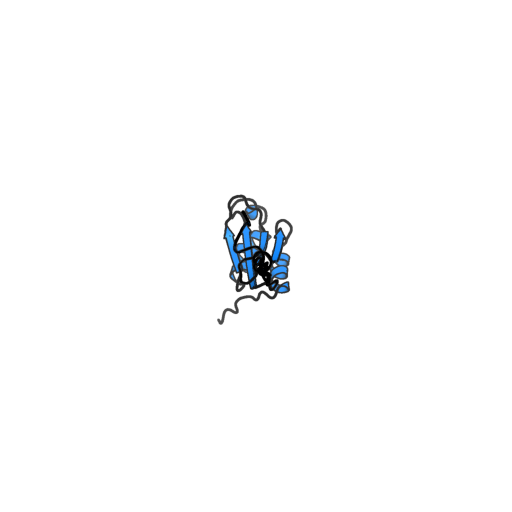.615 1.00 95.88 105 PHE A C 1
ATOM 812 O O . PHE A 1 105 ? -7.015 -2.031 -7.106 1.00 95.88 105 PHE A O 1
ATOM 819 N N . ASN A 1 106 ? -6.793 -4.172 -7.776 1.00 93.38 106 ASN A N 1
ATOM 820 C CA . ASN A 1 106 ? -8.138 -4.600 -7.419 1.00 93.38 106 ASN A CA 1
ATOM 821 C C . ASN A 1 106 ? -8.126 -5.43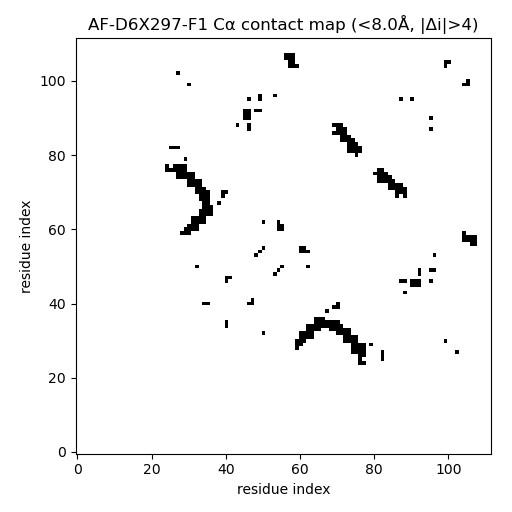2 -6.137 1.00 93.38 106 ASN A C 1
ATOM 823 O O . ASN A 1 106 ? -7.141 -6.095 -5.803 1.00 93.38 106 ASN A O 1
ATOM 827 N N . ILE A 1 107 ? -9.240 -5.375 -5.412 1.00 93.25 107 ILE A N 1
ATOM 828 C CA . ILE A 1 107 ? -9.484 -6.254 -4.274 1.00 93.25 107 ILE A CA 1
ATOM 829 C C . ILE A 1 107 ? -9.779 -7.647 -4.830 1.00 93.25 107 ILE A C 1
ATOM 831 O O . ILE A 1 107 ? -10.589 -7.778 -5.747 1.00 93.25 107 ILE A O 1
ATOM 835 N N . LYS A 1 108 ? -9.162 -8.669 -4.237 1.00 89.19 108 LYS A N 1
ATOM 836 C CA . LYS A 1 108 ? -9.490 -10.079 -4.439 1.00 89.19 108 LYS A CA 1
ATOM 837 C C . LYS A 1 108 ? -10.990 -10.235 -4.263 1.00 89.19 108 LYS A C 1
ATOM 839 O O . LYS A 1 108 ? -11.493 -10.108 -3.143 1.00 89.19 108 LYS A O 1
ATOM 844 N N . ASN A 1 109 ? -11.714 -10.483 -5.351 1.00 76.19 109 ASN A N 1
ATOM 845 C CA . ASN A 1 109 ? -13.101 -10.895 -5.229 1.00 76.19 109 ASN A CA 1
ATOM 846 C C . ASN A 1 109 ? -13.081 -12.218 -4.475 1.00 76.19 109 ASN A C 1
ATOM 848 O O . ASN A 1 109 ? -12.639 -13.242 -4.988 1.00 76.19 109 ASN A O 1
ATOM 852 N N . LYS A 1 110 ? -13.506 -12.170 -3.216 1.00 57.00 110 LYS A N 1
ATOM 853 C CA . LYS A 1 110 ? -13.831 -13.371 -2.475 1.00 57.00 110 LYS A CA 1
ATOM 854 C C . LYS A 1 110 ? -15.093 -13.899 -3.145 1.00 57.00 110 LYS A C 1
ATOM 856 O O . LYS A 1 110 ? -16.172 -13.380 -2.878 1.00 57.00 110 LYS A O 1
ATOM 861 N N . GLU A 1 111 ? -14.944 -14.842 -4.072 1.00 55.69 111 GLU A N 1
ATOM 862 C CA . GLU A 1 111 ? -16.043 -15.753 -4.379 1.00 55.69 111 GLU A CA 1
ATOM 863 C C . GLU A 1 111 ? -16.471 -16.340 -3.025 1.00 55.69 111 GLU A C 1
ATOM 865 O O . GLU A 1 111 ? -15.683 -16.998 -2.339 1.00 55.69 111 GLU A O 1
ATOM 870 N N . LEU A 1 112 ? -17.643 -15.896 -2.566 1.00 46.09 112 LEU A N 1
ATOM 871 C CA . LEU A 1 112 ? -18.322 -16.359 -1.360 1.00 46.09 112 LEU A CA 1
ATOM 872 C C . LEU A 1 112 ? -18.982 -17.704 -1.644 1.00 46.09 112 LEU A C 1
ATOM 874 O O . LEU A 1 112 ? -19.598 -17.822 -2.726 1.00 46.09 112 LEU A O 1
#

Organism: Tribolium castaneum (NCBI:txid7070)

Secondary structure (DSSP, 8-state):
-----S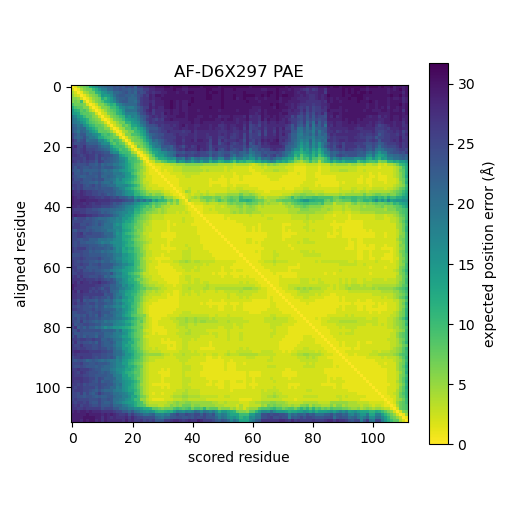-SSSTTS----------------EEEEEE-TTTGGGG-HHHHHIIIIIGGGBTTEEEEE-TT---EEEEE-TTS-EEEEEE-TT--HHHHHHHHHHTT--B-----

Solvent-accessible surface area (backbone atoms only — not comparable to full-atom values): 6928 Å² total; per-residue (Å²): 142,83,82,77,83,86,88,89,85,69,88,86,78,75,81,74,78,76,73,74,74,74,75,73,65,75,56,73,62,31,38,38,35,37,21,15,83,79,54,72,38,74,80,34,61,42,44,39,45,31,61,73,66,47,43,74,43,33,58,61,48,47,81,47,77,35,86,86,41,67,50,31,43,34,32,17,17,88,85,72,44,79,69,45,79,44,76,41,88,86,43,49,38,66,54,54,53,47,54,43,46,77,72,69,49,49,66,61,78,72,84,125

Foldseek 3Di:
DDDDDDDDPDPPPPPPVPPPVPPQPLQFDAKEKEEALPPLVVVVVQVNCLQPPPQVQWPRYYYDHDHPDATKMFGADPVRDGNDIDGCSPPGNVRVVVVCVVSPIDGPPPPD

Mean predicted aligned error: 10.76 Å